Protein AF-A0ABD7N834-F1 (afdb_monomer)

Mean predicted aligned error: 16.99 Å

Secondary structure (DSSP, 8-state):
--SSSS-SHHHHHHHHH-SS--HHHHHHHHTTGGG--S---BTTB---HHHHHHHHHHHHH-SB-HHHHHHHGGGT---SSHHHHHHHHHHHHHHSTTEEEPPPPTT-SS--EEESTTS---HHHHHTTS--S----HHHHHHHHHHHHHHHHHHHHHHHHHHHHHHH-

Organism: NCBI:txid1463165

Structure (mmCIF, N/CA/C/O backbone):
data_AF-A0ABD7N834-F1
#
_entry.id   AF-A0ABD7N834-F1
#
loop_
_atom_site.group_PDB
_atom_site.id
_atom_site.type_symbol
_atom_site.label_atom_id
_atom_site.label_alt_id
_atom_site.label_comp_id
_atom_site.label_asym_id
_atom_site.label_entity_id
_atom_site.label_seq_id
_atom_site.pdbx_PDB_ins_code
_atom_site.Cartn_x
_atom_site.Cartn_y
_atom_site.Cartn_z
_atom_site.occupancy
_atom_site.B_iso_or_equiv
_atom_site.auth_seq_id
_atom_site.auth_comp_id
_atom_site.auth_asym_id
_atom_site.auth_atom_id
_atom_site.pdbx_PDB_model_num
ATOM 1 N N . MET A 1 1 ? 12.011 10.177 23.231 1.00 33.19 1 MET A N 1
ATOM 2 C CA . MET A 1 1 ? 13.126 9.207 23.138 1.00 33.19 1 MET A CA 1
ATOM 3 C C . MET A 1 1 ? 13.055 8.204 24.299 1.00 33.19 1 MET A C 1
ATOM 5 O O . MET A 1 1 ? 13.968 8.147 25.104 1.00 33.19 1 MET A O 1
ATOM 9 N N . VAL A 1 2 ? 11.944 7.459 24.437 1.00 27.41 2 VAL A N 1
ATOM 10 C CA . VAL A 1 2 ? 11.736 6.493 25.552 1.00 27.41 2 VAL A CA 1
ATOM 11 C C . VAL A 1 2 ? 11.130 5.154 25.077 1.00 27.41 2 VAL A C 1
ATOM 13 O O . VAL A 1 2 ? 10.995 4.223 25.854 1.00 27.41 2 VAL A O 1
ATOM 16 N N . PHE A 1 3 ? 10.849 4.976 23.782 1.00 32.78 3 PHE A N 1
ATOM 17 C CA . PHE A 1 3 ? 10.264 3.730 23.256 1.00 32.78 3 PHE A CA 1
ATOM 18 C C . PHE A 1 3 ? 11.286 2.707 22.722 1.00 32.78 3 PHE A C 1
ATOM 20 O O . PHE A 1 3 ? 10.899 1.728 22.097 1.00 32.78 3 PHE A O 1
ATOM 27 N N . LEU A 1 4 ? 12.591 2.907 22.954 1.00 38.22 4 LEU A N 1
ATOM 28 C CA . LEU A 1 4 ? 13.641 2.149 22.256 1.00 38.22 4 LEU A CA 1
ATOM 29 C C . LEU A 1 4 ? 14.216 0.930 23.007 1.00 38.22 4 LEU A C 1
ATOM 31 O O . LEU A 1 4 ? 15.118 0.291 22.481 1.00 38.22 4 LEU A O 1
ATOM 35 N N . LEU A 1 5 ? 13.749 0.596 24.217 1.00 37.12 5 LEU A N 1
ATOM 36 C CA . LEU A 1 5 ? 14.401 -0.439 25.046 1.00 37.12 5 LEU A CA 1
ATOM 37 C C . LEU A 1 5 ? 13.490 -1.562 25.566 1.00 37.12 5 LEU A C 1
ATOM 39 O O . LEU A 1 5 ? 13.972 -2.452 26.259 1.00 37.12 5 LEU A O 1
ATOM 43 N N . MET A 1 6 ? 12.213 -1.613 25.179 1.00 39.06 6 MET A N 1
ATOM 44 C CA . MET A 1 6 ? 11.360 -2.787 25.442 1.00 39.06 6 MET A CA 1
ATOM 45 C C . MET A 1 6 ? 11.440 -3.771 24.267 1.00 39.06 6 MET A C 1
ATOM 47 O O . MET A 1 6 ? 10.477 -4.036 23.548 1.00 39.06 6 MET A O 1
ATOM 51 N N . GLY A 1 7 ? 12.665 -4.251 24.046 1.00 43.78 7 GLY A N 1
ATOM 52 C CA . GLY A 1 7 ? 13.087 -5.046 22.902 1.00 43.78 7 GLY A CA 1
ATOM 53 C C . GLY A 1 7 ? 12.435 -6.425 22.811 1.00 43.78 7 GLY A C 1
ATOM 54 O O . GLY A 1 7 ? 12.346 -7.155 23.793 1.00 43.78 7 GLY A O 1
ATOM 55 N N . GLY A 1 8 ? 12.028 -6.784 21.589 1.00 44.09 8 GLY A N 1
ATOM 56 C CA . GLY A 1 8 ? 11.933 -8.140 21.025 1.00 44.09 8 GLY A CA 1
ATOM 57 C C . GLY A 1 8 ? 10.958 -9.153 21.646 1.00 44.09 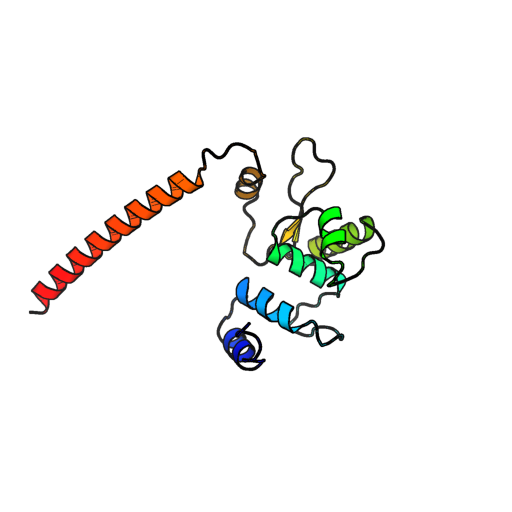8 GLY A C 1
ATOM 58 O O . GLY A 1 8 ? 10.327 -9.911 20.912 1.00 44.09 8 GLY A O 1
ATOM 59 N N . ALA A 1 9 ? 10.837 -9.231 22.968 1.00 44.69 9 ALA A N 1
ATOM 60 C CA . ALA A 1 9 ? 9.982 -10.181 23.679 1.00 44.69 9 ALA A CA 1
ATOM 61 C C . ALA A 1 9 ? 8.524 -9.700 23.750 1.00 44.69 9 ALA A C 1
ATOM 63 O O . ALA A 1 9 ? 7.604 -10.493 23.555 1.00 44.69 9 ALA A O 1
ATOM 64 N N . TYR A 1 10 ? 8.313 -8.393 23.943 1.00 46.03 10 TYR A N 1
ATOM 65 C CA . TYR A 1 10 ? 6.980 -7.784 23.978 1.00 46.03 10 TYR A CA 1
ATOM 66 C C . TYR A 1 10 ? 6.262 -7.907 22.624 1.00 46.03 10 TYR A C 1
ATOM 68 O O . TYR A 1 10 ? 5.108 -8.328 22.556 1.00 46.03 10 TYR A O 1
ATOM 76 N N . LEU A 1 11 ? 6.992 -7.658 21.531 1.00 49.38 11 LEU A N 1
ATOM 77 C CA . LEU A 1 11 ? 6.483 -7.783 20.165 1.00 49.38 11 LEU A CA 1
ATOM 78 C C . LEU A 1 11 ? 6.153 -9.246 19.809 1.00 49.38 11 LEU A C 1
ATOM 80 O O . LEU A 1 11 ? 5.087 -9.529 19.271 1.00 49.38 11 LEU A O 1
ATOM 84 N N . ARG A 1 12 ? 7.011 -10.201 20.208 1.00 45.88 12 ARG A 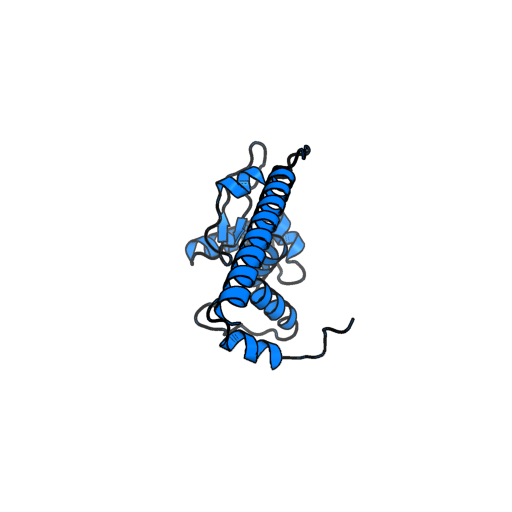N 1
ATOM 85 C CA . ARG A 1 12 ? 6.774 -11.649 20.032 1.00 45.88 12 ARG A CA 1
ATOM 86 C C . ARG A 1 12 ? 5.533 -12.160 20.768 1.00 45.88 12 ARG A C 1
ATOM 88 O O . ARG A 1 12 ? 4.871 -13.067 20.269 1.00 45.88 12 ARG A O 1
ATOM 95 N N . SER A 1 13 ? 5.226 -11.595 21.936 1.00 45.28 13 SER A N 1
ATOM 96 C CA . SER A 1 13 ? 4.037 -11.955 22.717 1.00 45.28 13 SER A CA 1
ATOM 97 C C . SER A 1 13 ? 2.747 -11.453 22.055 1.00 45.28 13 SER A C 1
ATOM 99 O O . SER A 1 13 ? 1.778 -12.204 21.943 1.00 45.28 13 SER A O 1
ATOM 101 N N . ARG A 1 14 ? 2.754 -10.223 21.518 1.00 45.62 14 ARG A N 1
ATOM 102 C CA . ARG A 1 14 ? 1.596 -9.653 20.809 1.00 45.62 14 ARG A CA 1
ATOM 103 C C . ARG A 1 14 ? 1.307 -10.322 19.462 1.00 45.62 14 ARG A C 1
ATOM 105 O O . ARG A 1 14 ? 0.145 -10.586 19.172 1.00 45.62 14 ARG A O 1
ATOM 112 N N . ILE A 1 15 ? 2.341 -10.679 18.694 1.00 48.97 15 ILE A N 1
ATOM 113 C CA . ILE A 1 15 ? 2.198 -11.367 17.394 1.00 48.97 15 ILE A CA 1
ATOM 114 C C . ILE A 1 15 ? 1.503 -12.734 17.538 1.00 48.97 15 ILE A C 1
ATOM 116 O O . ILE A 1 15 ? 0.738 -13.128 16.667 1.00 48.97 15 ILE A O 1
ATOM 120 N N . LYS A 1 16 ? 1.714 -13.460 18.647 1.00 43.91 16 LYS A N 1
ATOM 121 C CA . LYS A 1 16 ? 1.016 -14.736 18.898 1.00 43.91 16 LYS A CA 1
ATOM 122 C C . LYS A 1 16 ? -0.459 -14.572 19.285 1.00 43.91 16 LYS A C 1
ATOM 124 O O . LYS A 1 16 ? -1.213 -15.529 19.148 1.00 43.91 16 LYS A O 1
ATOM 129 N N . GLN A 1 17 ? -0.858 -13.410 19.802 1.00 46.31 17 GLN A N 1
ATOM 130 C CA . GLN A 1 17 ? -2.234 -13.149 20.245 1.00 46.31 17 GLN A CA 1
ATOM 131 C C . GLN A 1 17 ? -3.103 -12.540 19.140 1.00 46.31 17 GLN A C 1
ATOM 133 O O . GLN A 1 17 ? -4.303 -12.804 19.092 1.00 46.31 17 GLN A O 1
ATOM 138 N N . ALA A 1 18 ? -2.512 -11.762 18.235 1.00 41.84 18 ALA A N 1
ATOM 139 C CA . ALA A 1 18 ? -3.214 -11.195 17.096 1.00 41.84 18 ALA A CA 1
ATOM 140 C C . ALA A 1 18 ? -3.183 -12.187 15.924 1.00 41.84 18 ALA A C 1
ATOM 142 O O . ALA A 1 18 ? -2.280 -12.169 15.096 1.00 41.84 18 ALA A O 1
ATOM 143 N N . GLY A 1 19 ? -4.197 -13.048 15.806 1.00 41.19 19 GLY A N 1
ATOM 144 C CA . GLY A 1 19 ? -4.420 -13.896 14.619 1.00 41.19 19 GLY A CA 1
ATOM 145 C C . GLY A 1 19 ? -4.728 -13.117 13.324 1.00 41.19 19 GLY A C 1
ATOM 146 O O . GLY A 1 19 ? -5.307 -13.672 12.394 1.00 41.19 19 GLY A O 1
ATOM 147 N N . LYS A 1 20 ? -4.399 -11.822 13.273 1.00 41.50 20 LYS A N 1
ATOM 148 C CA . LYS A 1 20 ? -4.637 -10.894 12.171 1.00 41.50 20 LYS A CA 1
ATOM 149 C C . LYS A 1 20 ? -3.543 -9.827 12.214 1.00 41.50 20 LYS A C 1
ATOM 151 O O . LYS A 1 20 ? -3.346 -9.197 13.248 1.00 41.50 20 LYS A O 1
ATOM 156 N N . TRP A 1 21 ? -2.824 -9.666 11.109 1.00 48.16 21 TRP A N 1
ATOM 157 C CA . TRP A 1 21 ? -1.742 -8.694 10.985 1.00 48.16 21 TRP A CA 1
ATOM 158 C C . TRP A 1 21 ? -2.348 -7.298 10.834 1.00 48.16 21 TRP A C 1
ATOM 160 O O . TRP A 1 21 ? -2.886 -6.965 9.781 1.00 48.16 21 TRP A O 1
ATOM 170 N N . ASP A 1 22 ? -2.322 -6.505 11.899 1.00 51.38 22 ASP A N 1
ATOM 171 C CA . ASP A 1 22 ? -2.706 -5.098 11.862 1.00 51.38 22 ASP A CA 1
ATOM 172 C C . ASP A 1 22 ? -1.531 -4.222 11.394 1.00 51.38 22 ASP A C 1
ATOM 174 O O . ASP A 1 22 ? -0.353 -4.563 11.530 1.00 51.38 22 ASP A O 1
ATOM 178 N N . GLN A 1 23 ? -1.865 -3.071 10.810 1.00 48.91 23 GLN A N 1
ATOM 179 C CA . GLN A 1 23 ? -0.906 -2.120 10.238 1.00 48.91 23 GLN A CA 1
ATOM 180 C C . GLN A 1 23 ? 0.150 -1.668 11.267 1.00 48.91 23 GLN A C 1
ATOM 182 O O . GLN A 1 23 ? 1.323 -1.507 10.927 1.00 48.91 23 GLN A O 1
ATOM 187 N N . GLU A 1 24 ? -0.238 -1.545 12.541 1.00 47.69 24 GLU A N 1
ATOM 188 C CA . GLU A 1 24 ? 0.658 -1.164 13.637 1.00 47.69 24 GLU A CA 1
ATOM 189 C C . GLU A 1 24 ? 1.712 -2.240 13.949 1.00 47.69 24 GLU A C 1
ATOM 191 O O . GLU A 1 24 ? 2.888 -1.909 14.143 1.00 47.69 24 GLU A O 1
ATOM 196 N N . THR A 1 25 ? 1.344 -3.528 13.938 1.00 53.59 25 THR A N 1
ATOM 197 C CA . THR A 1 25 ? 2.297 -4.626 14.1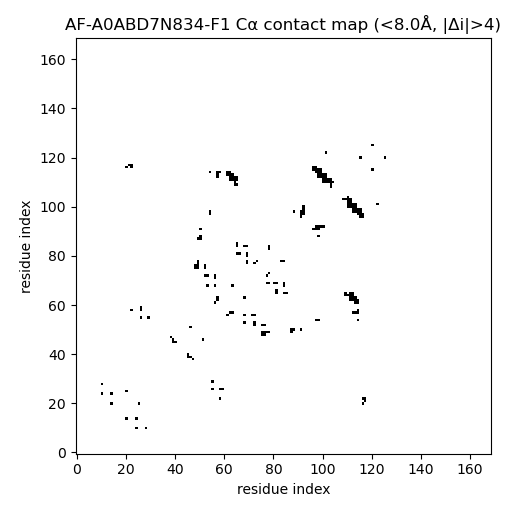81 1.00 53.59 25 THR A CA 1
ATOM 198 C C . THR A 1 25 ? 3.272 -4.787 13.020 1.00 53.59 25 THR A C 1
ATOM 200 O O . THR A 1 25 ? 4.456 -5.038 13.252 1.00 53.59 25 THR A O 1
ATOM 203 N N . ILE A 1 26 ? 2.815 -4.583 11.781 1.00 54.78 26 ILE A N 1
ATOM 204 C CA . ILE A 1 26 ? 3.665 -4.669 10.588 1.00 54.78 26 ILE A CA 1
ATOM 205 C C . ILE A 1 26 ? 4.733 -3.562 10.615 1.00 54.78 26 ILE A C 1
ATOM 207 O O . ILE A 1 26 ? 5.927 -3.842 10.498 1.00 54.78 26 ILE A O 1
ATOM 211 N N . VAL A 1 27 ? 4.336 -2.312 10.865 1.00 54.72 27 VAL A N 1
ATOM 212 C CA . VAL A 1 27 ? 5.259 -1.165 10.905 1.00 54.72 27 VAL A CA 1
ATOM 213 C C . VAL A 1 27 ? 6.236 -1.248 12.086 1.00 54.72 27 VAL A C 1
ATOM 215 O O . VAL A 1 27 ? 7.434 -0.998 11.921 1.00 54.72 27 VAL A O 1
ATOM 218 N N . SER A 1 28 ? 5.758 -1.645 13.271 1.00 50.72 28 SER A N 1
ATOM 219 C CA . SER A 1 28 ? 6.606 -1.768 14.464 1.00 50.72 28 SER A CA 1
ATOM 220 C C . SER A 1 28 ? 7.612 -2.924 14.367 1.00 50.72 28 SER A C 1
ATOM 222 O O . SER A 1 28 ? 8.668 -2.874 15.001 1.00 50.72 28 SER A O 1
ATOM 224 N N . PHE A 1 29 ? 7.308 -3.950 13.572 1.00 51.41 29 PHE A N 1
ATOM 225 C CA . PHE A 1 29 ? 8.215 -5.045 13.247 1.00 51.41 29 PHE A CA 1
ATOM 226 C C . PHE A 1 29 ? 9.271 -4.621 12.213 1.00 51.41 29 PHE A C 1
ATOM 228 O O . PHE A 1 29 ? 10.462 -4.868 12.413 1.00 51.41 29 PHE A O 1
ATOM 235 N N . PHE A 1 30 ? 8.870 -3.880 11.175 1.00 54.78 30 PHE A N 1
ATOM 236 C CA . PHE A 1 30 ? 9.786 -3.392 10.139 1.00 54.78 30 PHE A CA 1
ATOM 237 C C . PHE A 1 30 ? 10.804 -2.363 10.636 1.00 54.78 30 PHE A C 1
ATOM 239 O O . PHE A 1 30 ? 11.960 -2.400 10.211 1.00 54.78 30 PHE A O 1
ATOM 246 N N . LEU A 1 31 ? 10.437 -1.510 11.599 1.00 51.19 31 LEU A N 1
ATOM 247 C CA . LEU A 1 31 ? 11.390 -0.592 12.238 1.00 51.19 31 LEU A CA 1
ATOM 248 C C . LEU A 1 31 ? 12.509 -1.327 13.007 1.00 51.19 31 LEU A C 1
ATOM 250 O O . LEU A 1 31 ? 13.613 -0.801 13.135 1.00 51.19 31 LEU A O 1
ATOM 254 N N . CYS A 1 32 ? 12.244 -2.541 13.506 1.00 45.19 32 CYS A N 1
ATOM 255 C CA . CYS A 1 32 ? 13.213 -3.366 14.238 1.00 45.19 32 CYS A CA 1
ATOM 256 C C . CYS A 1 32 ? 14.168 -4.142 13.304 1.00 45.19 32 CYS A C 1
ATOM 258 O O . CYS A 1 32 ? 15.218 -4.613 13.744 1.00 45.19 32 CYS A O 1
ATOM 260 N N . GLN A 1 33 ? 13.820 -4.273 12.020 1.00 47.84 33 GLN A N 1
ATOM 261 C CA . GLN A 1 33 ? 14.513 -5.111 11.033 1.00 47.84 33 GLN A CA 1
ATOM 262 C C . GLN A 1 33 ? 15.781 -4.460 10.443 1.00 47.84 33 GLN A C 1
ATOM 264 O O . GLN A 1 33 ? 16.594 -5.146 9.827 1.00 47.84 33 GLN A O 1
ATOM 269 N N . TYR A 1 34 ? 16.004 -3.160 10.665 1.00 45.81 34 TYR A N 1
ATOM 270 C CA . TYR A 1 34 ? 17.161 -2.414 10.136 1.00 45.81 34 TYR A CA 1
ATOM 271 C C . TYR A 1 34 ? 18.545 -2.924 10.592 1.00 45.81 34 TYR A C 1
ATOM 273 O O . TYR A 1 34 ? 19.560 -2.423 10.115 1.00 45.81 34 TYR A O 1
ATOM 281 N N . CYS A 1 35 ? 18.610 -3.905 11.500 1.00 40.66 35 CYS A N 1
ATOM 282 C CA . CYS A 1 35 ? 19.858 -4.410 12.081 1.00 40.66 35 CYS A CA 1
ATOM 283 C C . CYS A 1 35 ? 20.236 -5.846 11.680 1.00 40.66 35 CYS A C 1
ATOM 285 O O . CYS A 1 35 ? 21.208 -6.376 12.215 1.00 40.66 35 CYS A O 1
ATOM 287 N N . SER A 1 36 ? 19.515 -6.522 10.784 1.00 41.75 36 SER A N 1
ATOM 288 C CA . SER A 1 36 ? 19.874 -7.902 10.414 1.00 41.75 36 SER A CA 1
ATOM 289 C C . SER A 1 36 ? 19.653 -8.128 8.929 1.00 41.75 36 SER A C 1
ATOM 291 O O . SER A 1 36 ? 18.589 -8.563 8.498 1.00 41.75 36 SER A O 1
ATOM 293 N N . GLY A 1 37 ? 20.674 -7.780 8.146 1.00 46.94 37 GLY A N 1
ATOM 294 C CA . GLY A 1 37 ? 20.773 -8.174 6.752 1.00 46.94 37 GLY A CA 1
ATOM 295 C C . GLY A 1 37 ? 20.946 -9.680 6.669 1.00 46.94 37 GLY A C 1
ATOM 296 O O . GLY A 1 37 ? 22.060 -10.159 6.777 1.00 46.94 37 GLY A O 1
ATOM 297 N N . GLU A 1 38 ? 19.838 -10.398 6.544 1.00 48.19 38 GLU A N 1
ATOM 298 C CA . GLU A 1 38 ? 19.721 -11.715 5.922 1.00 48.19 38 GLU A CA 1
ATOM 299 C C . GLU A 1 38 ? 18.227 -12.076 5.886 1.00 48.19 38 GLU A C 1
ATOM 301 O O . GLU A 1 38 ? 17.485 -11.827 6.834 1.00 48.19 38 GLU A O 1
ATOM 306 N N . TYR A 1 39 ? 17.788 -12.561 4.723 1.00 45.59 39 TYR A N 1
ATOM 307 C CA . TYR A 1 39 ? 16.430 -12.951 4.331 1.00 45.59 39 TYR A CA 1
ATOM 308 C C . TYR A 1 39 ? 15.427 -13.210 5.479 1.00 45.59 39 TYR A C 1
ATOM 310 O O . TYR A 1 39 ? 15.599 -14.129 6.278 1.00 45.59 39 TYR A O 1
ATOM 318 N N . LEU A 1 40 ? 14.311 -12.462 5.506 1.00 46.75 40 LEU A N 1
ATOM 319 C CA . LEU A 1 40 ? 13.188 -12.747 6.410 1.00 46.75 40 LEU A CA 1
ATOM 320 C C . LEU A 1 40 ? 12.561 -14.109 6.086 1.00 46.75 40 LEU A C 1
ATOM 322 O O . LEU A 1 40 ? 11.926 -14.286 5.046 1.00 46.75 40 LEU A O 1
ATOM 326 N N . GLN A 1 41 ? 12.633 -15.027 7.043 1.00 42.16 41 GLN A N 1
ATOM 327 C CA . GLN A 1 41 ? 11.682 -16.123 7.192 1.00 42.16 41 GLN A CA 1
ATOM 328 C C . GLN A 1 41 ? 10.676 -15.741 8.280 1.00 42.16 41 GLN A C 1
ATOM 330 O O . GLN A 1 41 ? 10.928 -15.941 9.466 1.00 42.16 41 GLN A O 1
ATOM 335 N N . PHE A 1 42 ? 9.525 -15.198 7.885 1.00 39.69 42 PHE A N 1
ATOM 336 C CA . PHE A 1 42 ? 8.376 -15.049 8.779 1.00 39.69 42 PHE A CA 1
ATOM 337 C C . PHE A 1 42 ? 7.129 -15.576 8.061 1.00 39.69 42 PHE A C 1
ATOM 339 O O . PHE A 1 42 ? 6.544 -14.900 7.223 1.00 39.69 42 PHE A O 1
ATOM 346 N N . GLY A 1 43 ? 6.741 -16.817 8.371 1.00 55.62 43 GLY A N 1
ATOM 347 C CA . GLY A 1 43 ? 5.623 -17.505 7.709 1.00 55.62 43 GLY A CA 1
ATOM 348 C C . GLY A 1 43 ? 5.916 -17.935 6.260 1.00 55.62 43 GLY A C 1
ATOM 349 O O . GLY A 1 43 ? 7.072 -18.010 5.848 1.00 55.62 43 GLY A O 1
ATOM 350 N N . GLU A 1 44 ? 4.867 -18.247 5.487 1.00 55.59 44 GLU A N 1
ATOM 351 C CA . GLU A 1 44 ? 4.967 -18.631 4.060 1.00 55.59 44 GLU A CA 1
ATOM 352 C C . GLU A 1 44 ? 5.294 -17.454 3.118 1.00 55.59 44 GLU A C 1
ATOM 354 O O . GLU A 1 44 ? 5.670 -17.669 1.966 1.00 55.59 44 GLU A O 1
ATOM 359 N N . LEU A 1 45 ? 5.186 -16.208 3.590 1.00 64.62 45 LEU A N 1
ATOM 360 C CA . LEU A 1 45 ? 5.382 -15.011 2.773 1.00 64.62 45 LEU A CA 1
ATOM 361 C C . LEU A 1 45 ? 6.862 -14.625 2.710 1.00 64.62 45 LEU A C 1
ATOM 363 O O . LEU A 1 45 ? 7.464 -14.221 3.703 1.00 64.62 45 LEU A O 1
ATOM 367 N N . LYS A 1 46 ? 7.448 -14.736 1.515 1.00 75.88 46 LYS A N 1
ATOM 368 C CA . LYS A 1 46 ? 8.845 -14.377 1.238 1.00 75.88 46 LYS A CA 1
ATOM 369 C C . LYS A 1 46 ? 8.899 -13.142 0.348 1.00 75.88 46 LYS A C 1
ATOM 371 O O . LYS A 1 46 ? 8.381 -13.187 -0.765 1.00 75.88 46 LYS A O 1
ATOM 376 N N . PHE A 1 47 ? 9.556 -12.082 0.808 1.00 81.44 47 PHE A N 1
ATOM 377 C CA . PHE A 1 47 ? 9.783 -10.864 0.028 1.00 81.44 47 PHE A CA 1
ATOM 378 C C . PHE A 1 47 ? 11.275 -10.625 -0.189 1.00 81.44 47 PHE A C 1
ATOM 380 O O . PHE A 1 47 ? 12.091 -10.902 0.696 1.00 81.44 47 PHE A O 1
ATOM 387 N N . THR A 1 48 ? 11.635 -10.096 -1.355 1.00 86.75 48 THR A N 1
ATOM 388 C CA . THR A 1 48 ? 12.981 -9.554 -1.592 1.00 86.75 48 THR A CA 1
ATOM 389 C C . THR A 1 48 ? 13.157 -8.228 -0.847 1.00 86.75 48 THR A C 1
ATOM 391 O O . THR A 1 48 ? 12.180 -7.603 -0.439 1.00 86.75 48 THR A O 1
ATOM 394 N N . ALA A 1 49 ? 14.396 -7.753 -0.682 1.00 84.38 49 ALA A N 1
ATOM 395 C CA . ALA A 1 49 ? 14.651 -6.459 -0.038 1.00 84.38 49 ALA A CA 1
ATOM 396 C C . ALA A 1 49 ? 13.933 -5.290 -0.747 1.00 84.38 49 ALA A C 1
ATOM 398 O O . ALA A 1 49 ? 13.441 -4.376 -0.090 1.00 84.38 49 ALA A O 1
ATOM 399 N N . GLN A 1 50 ? 13.834 -5.349 -2.078 1.00 89.81 50 GLN A N 1
ATOM 400 C CA . GLN A 1 50 ? 13.145 -4.351 -2.898 1.00 89.81 50 GLN A CA 1
ATOM 401 C C . GLN A 1 50 ? 11.625 -4.400 -2.721 1.00 89.81 50 GLN A C 1
ATOM 403 O O . GLN A 1 50 ? 10.992 -3.370 -2.492 1.00 89.81 50 GLN A O 1
ATOM 408 N N . GLU A 1 51 ? 11.042 -5.600 -2.768 1.00 89.50 51 GLU A N 1
ATOM 409 C CA . GLU A 1 51 ? 9.612 -5.806 -2.515 1.00 89.50 51 GLU A CA 1
ATOM 410 C C . GLU A 1 51 ? 9.227 -5.323 -1.117 1.00 89.50 51 GLU A C 1
ATOM 412 O O . GLU A 1 51 ? 8.234 -4.619 -0.937 1.00 89.50 51 GLU A O 1
ATOM 417 N N . LEU A 1 52 ? 10.064 -5.653 -0.133 1.00 86.06 52 LEU A N 1
ATOM 418 C CA . LEU A 1 52 ? 9.895 -5.242 1.249 1.00 86.06 52 LEU A CA 1
ATOM 419 C C . LEU A 1 52 ? 9.945 -3.722 1.398 1.00 86.06 52 LEU A C 1
ATOM 421 O O . LEU A 1 52 ? 9.091 -3.145 2.064 1.00 86.06 52 LEU A O 1
ATOM 425 N N . GLY A 1 53 ? 10.920 -3.070 0.758 1.00 88.31 53 GLY A N 1
ATOM 426 C CA . GLY A 1 53 ? 11.060 -1.617 0.783 1.00 88.31 53 GLY A CA 1
ATOM 427 C C . GLY A 1 53 ? 9.824 -0.907 0.234 1.00 88.31 53 GLY A C 1
ATOM 428 O O . GLY A 1 53 ? 9.320 0.025 0.864 1.00 88.31 53 GLY A O 1
ATOM 429 N N . ILE A 1 54 ? 9.291 -1.392 -0.890 1.00 90.88 54 ILE A N 1
ATOM 430 C CA . ILE A 1 54 ? 8.061 -0.865 -1.496 1.00 90.88 54 ILE A CA 1
ATOM 431 C C . ILE A 1 54 ? 6.867 -1.053 -0.560 1.00 90.88 54 ILE A C 1
ATOM 433 O O . ILE A 1 54 ? 6.143 -0.093 -0.293 1.00 90.88 54 ILE A O 1
ATOM 437 N N . VAL A 1 55 ? 6.662 -2.267 -0.043 1.00 88.44 55 VAL A N 1
ATOM 438 C CA . VAL A 1 55 ? 5.538 -2.564 0.857 1.00 88.44 55 VAL A CA 1
ATOM 439 C C . VAL A 1 55 ? 5.605 -1.689 2.109 1.00 88.44 55 VAL A C 1
ATOM 441 O O . VAL A 1 55 ? 4.599 -1.088 2.479 1.00 88.44 55 VAL A O 1
ATOM 444 N N . CYS A 1 56 ? 6.784 -1.536 2.713 1.00 84.69 56 CYS A N 1
ATOM 445 C CA . CYS A 1 56 ? 6.995 -0.657 3.863 1.00 84.69 56 CYS A CA 1
ATOM 446 C C . CYS A 1 56 ? 6.586 0.791 3.576 1.00 84.69 56 CYS A C 1
ATOM 448 O O . CYS A 1 56 ? 5.844 1.383 4.359 1.00 84.69 56 CYS A O 1
ATOM 450 N N . GLU A 1 57 ? 7.039 1.369 2.461 1.00 88.94 57 GLU A N 1
ATOM 451 C CA . GLU A 1 57 ? 6.683 2.751 2.127 1.00 88.94 57 GLU A CA 1
ATOM 452 C C . GLU A 1 57 ? 5.189 2.915 1.832 1.00 88.94 57 GLU A C 1
ATOM 454 O O . GLU A 1 57 ? 4.593 3.914 2.243 1.00 88.94 57 GLU A O 1
ATOM 459 N N . LEU A 1 58 ? 4.557 1.938 1.175 1.00 88.50 58 LEU A N 1
ATOM 460 C CA . LEU A 1 58 ? 3.114 1.967 0.931 1.00 88.50 58 LEU A CA 1
ATOM 461 C C . LEU A 1 58 ? 2.304 1.884 2.231 1.00 88.50 58 LEU A C 1
ATOM 463 O O . LEU A 1 58 ? 1.318 2.600 2.360 1.00 88.50 58 LEU A O 1
ATOM 467 N N . LEU A 1 59 ? 2.721 1.070 3.203 1.00 83.56 59 LEU A N 1
ATOM 468 C CA . LEU A 1 59 ? 2.059 0.980 4.513 1.00 83.56 59 LEU A CA 1
ATOM 469 C C . L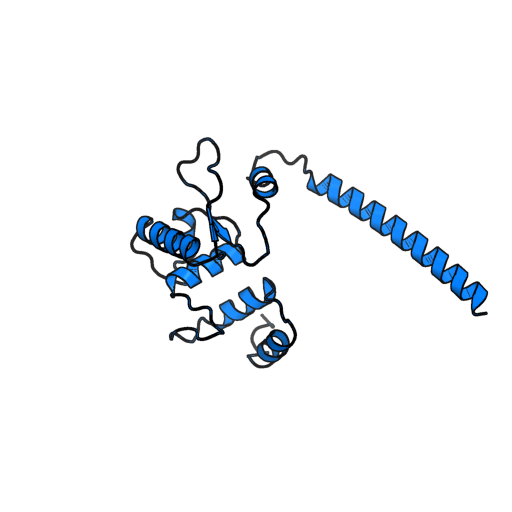EU A 1 59 ? 2.201 2.281 5.319 1.00 83.56 59 LEU A C 1
ATOM 471 O O . LEU A 1 59 ? 1.266 2.715 5.985 1.00 83.56 59 LEU A O 1
ATOM 475 N N . LEU A 1 60 ? 3.372 2.921 5.256 1.00 84.00 60 LEU A N 1
ATOM 476 C CA . LEU A 1 60 ? 3.672 4.125 6.037 1.00 84.00 60 LEU A CA 1
ATOM 477 C C . LEU A 1 60 ? 3.034 5.397 5.475 1.00 84.00 60 LEU A C 1
ATOM 479 O O . LEU A 1 60 ? 2.735 6.322 6.232 1.00 84.00 60 LEU A O 1
ATOM 483 N N . ARG A 1 61 ? 2.905 5.491 4.149 1.00 86.31 61 ARG A N 1
ATOM 484 C CA . ARG A 1 61 ? 2.525 6.739 3.464 1.00 86.31 61 ARG A CA 1
ATOM 485 C C . ARG A 1 61 ? 1.323 6.596 2.543 1.00 86.31 61 ARG A C 1
ATOM 487 O O . ARG A 1 61 ? 0.897 7.591 1.959 1.00 86.31 61 ARG A O 1
ATOM 494 N N . GLY A 1 62 ? 0.788 5.390 2.399 1.00 87.88 62 GLY A N 1
ATOM 495 C CA . GLY A 1 62 ? -0.320 5.115 1.501 1.00 87.88 62 GLY A CA 1
ATOM 496 C C . GLY A 1 62 ? 0.087 5.125 0.018 1.00 87.88 62 GLY A C 1
ATOM 497 O O . GLY A 1 62 ? 1.237 4.817 -0.319 1.00 87.88 62 GLY A O 1
ATOM 498 N N . PRO A 1 63 ? -0.859 5.452 -0.886 1.00 90.94 63 PRO A N 1
ATOM 499 C CA . PRO A 1 63 ? -0.680 5.283 -2.323 1.00 90.94 63 PRO A CA 1
ATOM 500 C C . PRO A 1 63 ? 0.350 6.221 -2.961 1.00 90.94 63 PRO A C 1
ATOM 502 O O . PRO A 1 63 ? 0.213 7.448 -2.911 1.00 90.94 63 PRO A O 1
ATOM 505 N N . GLN A 1 64 ? 1.339 5.648 -3.645 1.00 91.44 64 GLN A N 1
ATOM 506 C CA . GLN A 1 64 ? 2.491 6.377 -4.198 1.00 91.44 64 GLN A CA 1
ATOM 507 C C . GLN A 1 64 ? 2.761 6.005 -5.658 1.00 91.44 64 GLN A C 1
ATOM 509 O O . GLN A 1 64 ? 2.364 4.929 -6.113 1.00 91.44 64 GLN A O 1
ATOM 514 N N . THR A 1 65 ? 3.422 6.891 -6.409 1.00 93.50 65 THR A N 1
ATOM 515 C CA . THR A 1 65 ? 3.883 6.567 -7.775 1.00 93.50 65 THR A CA 1
ATOM 516 C C . THR A 1 65 ? 5.230 5.826 -7.755 1.00 93.50 65 THR A C 1
ATOM 518 O O . THR A 1 65 ? 5.976 5.941 -6.779 1.00 93.50 65 THR A O 1
ATOM 521 N N . PRO A 1 66 ? 5.598 5.097 -8.827 1.00 93.31 66 PRO A N 1
ATOM 522 C CA . PRO A 1 66 ? 6.911 4.450 -8.936 1.00 93.31 66 PRO A CA 1
ATOM 523 C C . PRO A 1 66 ? 8.090 5.415 -8.739 1.00 93.31 66 PRO A C 1
ATOM 525 O O . PRO A 1 66 ? 9.065 5.082 -8.063 1.00 93.31 66 PRO A O 1
ATOM 528 N N . GLY A 1 67 ? 7.986 6.645 -9.260 1.00 91.81 67 GLY A N 1
ATOM 529 C CA . GLY A 1 67 ? 9.008 7.676 -9.068 1.00 91.81 67 GLY A CA 1
ATOM 530 C C . GLY A 1 67 ? 9.156 8.113 -7.606 1.00 91.81 67 GLY A C 1
ATOM 531 O O . GLY A 1 67 ? 10.277 8.280 -7.116 1.00 91.81 67 GLY A O 1
ATOM 532 N N . GLU A 1 68 ? 8.040 8.247 -6.882 1.00 91.19 68 GLU A N 1
ATOM 533 C CA . GLU A 1 68 ? 8.061 8.543 -5.446 1.00 91.19 68 GLU A CA 1
ATOM 534 C C . GLU A 1 68 ? 8.680 7.395 -4.651 1.00 91.19 68 GLU A C 1
ATOM 536 O O . GLU A 1 68 ? 9.568 7.645 -3.831 1.00 91.19 68 GLU A O 1
ATOM 541 N N . LEU A 1 69 ? 8.260 6.156 -4.932 1.00 93.00 69 LEU A N 1
ATOM 542 C CA . LEU A 1 69 ? 8.769 4.954 -4.274 1.00 93.00 69 LEU A CA 1
ATOM 543 C C . LEU A 1 69 ? 10.287 4.866 -4.417 1.00 93.00 69 LEU A C 1
ATOM 545 O O . LEU A 1 69 ? 10.966 4.825 -3.396 1.00 93.00 69 LEU A O 1
ATOM 549 N N . ARG A 1 70 ? 10.830 5.004 -5.636 1.00 93.00 70 ARG A N 1
ATOM 550 C CA . ARG A 1 70 ? 12.286 5.017 -5.872 1.00 93.00 70 ARG A CA 1
ATOM 551 C C . ARG A 1 70 ? 13.021 6.010 -4.970 1.00 93.00 70 ARG A C 1
ATOM 553 O O . ARG A 1 70 ? 14.063 5.697 -4.405 1.00 93.00 70 ARG A O 1
ATOM 560 N N . SER A 1 71 ? 12.495 7.228 -4.841 1.00 90.94 71 SER A N 1
ATOM 561 C CA . SER A 1 71 ? 13.148 8.276 -4.047 1.00 90.94 71 SER A CA 1
ATOM 562 C C . SER A 1 71 ? 13.064 8.040 -2.533 1.00 90.94 71 SER A C 1
ATOM 564 O O . SER A 1 71 ? 13.978 8.427 -1.798 1.00 90.94 71 SER A O 1
ATOM 566 N N . ARG A 1 72 ? 11.982 7.411 -2.059 1.00 88.06 72 ARG A N 1
ATOM 567 C CA . ARG A 1 72 ? 11.663 7.269 -0.630 1.00 88.06 72 ARG A CA 1
ATOM 568 C C . ARG A 1 72 ? 12.193 5.968 -0.038 1.00 88.06 72 ARG A C 1
ATOM 570 O O . ARG A 1 72 ? 12.652 5.972 1.100 1.00 88.06 72 ARG A O 1
ATOM 577 N N . THR A 1 73 ? 12.279 4.907 -0.835 1.00 88.19 73 THR A N 1
ATOM 578 C CA . THR A 1 73 ? 12.856 3.630 -0.407 1.00 88.19 73 THR A CA 1
ATOM 579 C C . THR A 1 73 ? 14.382 3.642 -0.335 1.00 88.19 73 THR A C 1
ATOM 581 O O . THR A 1 73 ? 14.942 2.663 0.132 1.00 88.19 73 THR A O 1
ATOM 584 N N . ASN A 1 74 ? 15.071 4.727 -0.718 1.00 85.44 74 ASN A N 1
ATOM 585 C CA . ASN A 1 74 ? 16.543 4.815 -0.775 1.00 85.44 74 ASN A CA 1
ATOM 586 C C . ASN A 1 74 ? 17.277 4.359 0.495 1.00 85.44 74 ASN A C 1
ATOM 588 O O . ASN A 1 74 ? 18.418 3.911 0.425 1.00 85.44 74 ASN A O 1
ATOM 592 N N . ARG A 1 75 ? 16.661 4.513 1.673 1.00 81.00 75 ARG A N 1
ATOM 593 C CA . ARG A 1 75 ? 17.268 4.045 2.925 1.00 81.00 75 ARG A CA 1
ATOM 594 C C . ARG A 1 75 ? 17.064 2.539 3.142 1.00 81.00 75 ARG A C 1
ATOM 596 O O . ARG A 1 75 ? 17.856 1.946 3.869 1.00 81.00 75 ARG A O 1
ATOM 603 N N . LEU A 1 76 ? 16.005 1.958 2.576 1.00 79.06 76 LEU A N 1
ATOM 604 C CA . LEU A 1 76 ? 15.566 0.566 2.739 1.00 79.06 76 LEU A CA 1
ATOM 605 C C . LEU A 1 76 ? 16.166 -0.355 1.667 1.00 79.06 76 LEU A C 1
ATOM 607 O O . LEU A 1 76 ? 16.631 -1.446 1.983 1.00 79.06 76 LEU A O 1
ATOM 611 N N . CYS A 1 77 ? 16.145 0.079 0.407 1.00 84.81 77 CYS A N 1
ATOM 612 C CA . CYS A 1 77 ? 16.636 -0.665 -0.747 1.00 84.81 77 CYS A CA 1
ATOM 613 C C . CYS A 1 77 ? 17.041 0.284 -1.885 1.00 84.81 77 CYS A C 1
ATOM 615 O O . CYS A 1 77 ? 16.536 1.403 -1.999 1.00 84.81 77 CYS A O 1
ATOM 617 N N . SER A 1 78 ? 17.943 -0.180 -2.747 1.00 87.19 78 SER A N 1
ATOM 618 C CA . SER A 1 78 ? 18.361 0.531 -3.955 1.00 87.19 78 SER A CA 1
ATOM 619 C C . SER A 1 78 ? 17.592 0.040 -5.181 1.00 87.19 78 SER A C 1
ATOM 621 O O . SER A 1 78 ? 17.349 -1.161 -5.322 1.00 87.19 78 SER A O 1
ATOM 623 N N . PHE A 1 79 ? 17.258 0.983 -6.061 1.00 91.50 79 PHE A N 1
ATOM 624 C CA . PHE A 1 79 ? 16.731 0.731 -7.398 1.00 91.50 79 PHE A CA 1
ATOM 625 C C . PHE A 1 79 ? 17.565 1.500 -8.420 1.00 91.50 79 PHE A C 1
ATOM 627 O O . PHE A 1 79 ? 17.822 2.699 -8.232 1.00 91.50 79 PHE A O 1
ATOM 634 N N . ASP A 1 80 ? 17.941 0.840 -9.504 1.00 91.00 80 ASP A N 1
ATOM 635 C CA . ASP A 1 80 ? 18.730 1.415 -10.588 1.00 91.00 80 ASP A CA 1
ATOM 636 C C . ASP A 1 80 ? 17.923 2.512 -11.292 1.00 91.00 80 ASP A C 1
ATOM 638 O O . ASP A 1 80 ? 18.344 3.674 -11.373 1.00 91.00 80 ASP A O 1
ATOM 642 N N . ASP A 1 81 ? 16.690 2.196 -11.686 1.00 92.50 81 ASP A N 1
ATOM 643 C CA . ASP A 1 81 ? 15.780 3.124 -12.349 1.00 92.50 81 ASP A CA 1
ATOM 644 C C . ASP A 1 81 ? 14.309 2.916 -11.946 1.00 92.50 81 ASP A C 1
ATOM 646 O O . ASP A 1 81 ? 13.966 2.109 -11.084 1.00 92.50 81 ASP A O 1
ATOM 650 N N . VAL A 1 82 ? 13.420 3.731 -12.519 1.00 92.06 82 VAL A N 1
ATOM 651 C CA . VAL A 1 82 ? 11.976 3.650 -12.246 1.00 92.06 82 VAL A CA 1
ATOM 652 C C . VAL A 1 82 ? 11.349 2.410 -12.898 1.00 92.06 82 VAL A C 1
ATOM 654 O O . VAL A 1 82 ? 10.346 1.907 -12.400 1.00 92.06 82 VAL A O 1
ATOM 657 N N . THR A 1 83 ? 11.943 1.888 -13.974 1.00 93.00 83 THR A N 1
ATOM 658 C CA . THR A 1 83 ? 11.441 0.692 -14.663 1.00 93.00 83 THR A CA 1
ATOM 659 C C . THR A 1 83 ? 11.643 -0.565 -13.825 1.00 93.00 83 THR A C 1
ATOM 661 O O . THR A 1 83 ? 10.766 -1.425 -13.808 1.00 93.00 83 THR A O 1
ATOM 664 N N . GLU A 1 84 ? 12.727 -0.630 -13.051 1.00 94.50 84 GLU A N 1
ATOM 665 C CA . GLU A 1 84 ? 12.946 -1.686 -12.064 1.00 94.50 8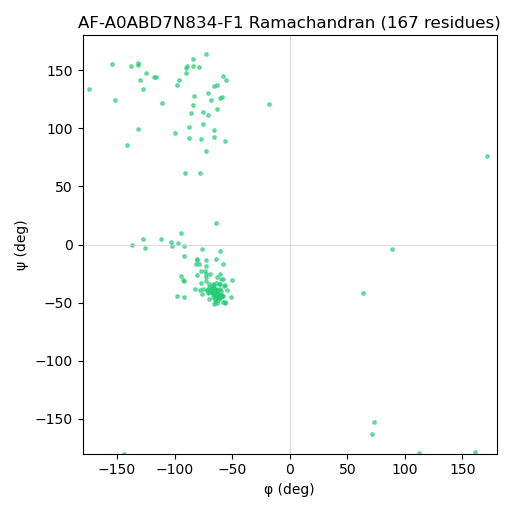4 GLU A CA 1
ATOM 666 C C . GLU A 1 84 ? 11.864 -1.654 -10.975 1.00 94.50 84 GLU A C 1
ATOM 668 O O . GLU A 1 84 ? 11.297 -2.690 -10.631 1.00 94.50 84 GLU A O 1
ATOM 673 N N . VAL A 1 85 ? 11.497 -0.463 -10.488 1.00 94.00 85 VAL A N 1
ATOM 674 C CA . VAL A 1 85 ? 10.399 -0.311 -9.518 1.00 94.00 85 VAL A CA 1
ATOM 675 C C . VAL A 1 85 ? 9.073 -0.791 -10.106 1.00 94.00 85 VAL A C 1
ATOM 677 O O . VAL A 1 85 ? 8.341 -1.525 -9.441 1.00 94.00 85 VAL A O 1
ATOM 680 N N . ASP A 1 86 ? 8.765 -0.420 -11.352 1.00 93.31 86 ASP A N 1
ATOM 681 C CA . ASP A 1 86 ? 7.567 -0.901 -12.048 1.00 93.31 86 ASP A CA 1
ATOM 682 C C . ASP A 1 86 ? 7.579 -2.427 -12.237 1.00 93.31 86 ASP A C 1
ATOM 684 O O . ASP A 1 86 ? 6.541 -3.066 -12.062 1.00 93.31 86 ASP A O 1
ATOM 688 N N . ALA A 1 87 ? 8.734 -3.028 -12.538 1.00 93.81 87 ALA A N 1
ATOM 689 C CA . ALA A 1 87 ? 8.872 -4.478 -12.674 1.00 93.81 87 ALA A CA 1
ATOM 690 C C . ALA A 1 87 ? 8.625 -5.205 -11.342 1.00 93.81 87 ALA A C 1
ATOM 692 O O . ALA A 1 87 ? 7.890 -6.194 -11.304 1.00 93.81 87 ALA A O 1
ATOM 693 N N . VAL A 1 88 ? 9.173 -4.691 -10.237 1.00 93.69 88 VAL A N 1
ATOM 694 C CA . VAL A 1 88 ? 8.939 -5.255 -8.898 1.00 93.69 88 VAL A CA 1
ATOM 695 C C . VAL A 1 88 ? 7.476 -5.088 -8.478 1.00 93.69 88 VAL A C 1
ATOM 697 O O . VAL A 1 88 ? 6.878 -6.021 -7.941 1.00 93.69 88 VAL A O 1
ATOM 700 N N . LEU A 1 89 ? 6.862 -3.936 -8.763 1.00 93.25 89 LEU A N 1
ATOM 701 C CA . LEU A 1 89 ? 5.436 -3.711 -8.514 1.00 93.25 89 LEU A CA 1
ATOM 702 C C . LEU A 1 89 ? 4.557 -4.664 -9.328 1.00 93.25 89 LEU A C 1
ATOM 704 O O . LEU A 1 89 ? 3.619 -5.229 -8.772 1.00 93.25 89 LEU A O 1
ATOM 708 N N . ALA A 1 90 ? 4.863 -4.878 -10.609 1.00 91.62 90 ALA A N 1
ATOM 709 C CA . ALA A 1 90 ? 4.146 -5.835 -11.448 1.00 91.62 90 ALA A CA 1
ATOM 710 C C . ALA A 1 90 ? 4.257 -7.262 -10.890 1.00 91.62 90 ALA A C 1
ATOM 712 O O . ALA A 1 90 ? 3.240 -7.935 -10.730 1.00 91.62 90 ALA A O 1
ATOM 713 N N . GLY A 1 91 ? 5.461 -7.680 -10.486 1.00 91.88 91 GLY A N 1
ATOM 714 C CA . GLY A 1 91 ? 5.671 -8.971 -9.829 1.00 91.88 91 GLY A CA 1
ATOM 715 C C . GLY A 1 91 ? 4.886 -9.109 -8.520 1.00 91.88 91 GLY A C 1
ATOM 716 O O . GLY A 1 91 ? 4.319 -10.166 -8.250 1.00 91.88 91 GLY A O 1
ATOM 717 N N . LEU A 1 92 ? 4.784 -8.040 -7.723 1.00 89.19 92 LEU A N 1
ATOM 718 C CA . LEU A 1 92 ? 3.969 -8.032 -6.505 1.00 89.19 92 LEU A CA 1
ATOM 719 C C . LEU A 1 92 ? 2.466 -8.135 -6.790 1.00 89.19 92 LEU A C 1
ATOM 721 O O . LEU A 1 92 ? 1.778 -8.804 -6.023 1.00 89.19 92 LEU A O 1
ATOM 725 N N . VAL A 1 93 ? 1.965 -7.515 -7.865 1.00 88.88 93 VAL A N 1
ATOM 726 C CA . VAL A 1 93 ? 0.562 -7.656 -8.301 1.00 88.88 93 VAL A CA 1
ATOM 727 C C . VAL A 1 93 ? 0.275 -9.093 -8.748 1.00 88.88 93 VAL A C 1
ATOM 729 O O . VAL A 1 93 ? -0.764 -9.650 -8.401 1.00 88.88 93 VAL A O 1
ATOM 732 N N . GLU A 1 94 ? 1.186 -9.707 -9.505 1.00 87.81 94 GLU A N 1
ATOM 733 C CA . GLU A 1 94 ? 1.006 -11.067 -10.030 1.00 87.81 94 GLU A CA 1
ATOM 734 C C . GLU A 1 94 ? 1.111 -12.143 -8.945 1.00 87.81 94 GLU A C 1
ATOM 736 O O . GLU A 1 94 ? 0.363 -13.122 -8.953 1.00 87.81 94 GLU A O 1
ATOM 741 N N . ARG A 1 95 ? 2.035 -11.975 -7.993 1.00 84.06 95 ARG A N 1
ATOM 742 C CA . ARG A 1 95 ? 2.303 -12.974 -6.948 1.00 84.06 95 ARG A CA 1
ATOM 743 C C . ARG A 1 95 ? 1.215 -13.069 -5.885 1.00 84.06 95 ARG A C 1
ATOM 745 O O . ARG A 1 95 ? 1.196 -14.054 -5.145 1.00 84.06 95 ARG A O 1
ATOM 752 N N . GLY A 1 96 ? 0.360 -12.062 -5.743 1.00 77.19 96 GLY A N 1
ATOM 753 C CA . GLY A 1 96 ? -0.716 -12.105 -4.763 1.00 77.19 96 GLY A CA 1
ATOM 754 C C . GLY A 1 96 ? -1.300 -10.739 -4.419 1.00 77.19 96 GLY A C 1
ATOM 755 O O . GLY A 1 96 ? -0.874 -9.715 -4.949 1.00 77.19 96 GLY A O 1
ATOM 756 N N . PRO A 1 97 ? -2.276 -10.702 -3.498 1.00 80.50 97 PRO A N 1
ATOM 757 C CA . PRO A 1 97 ? -2.970 -9.481 -3.108 1.00 80.50 97 PRO A CA 1
ATOM 758 C C . PRO A 1 97 ? -2.111 -8.647 -2.143 1.00 80.50 97 PRO A C 1
ATOM 760 O O . PRO A 1 97 ? -2.480 -8.431 -0.991 1.00 80.50 97 PRO A O 1
ATOM 763 N N . TYR A 1 98 ? -0.934 -8.204 -2.589 1.00 84.94 98 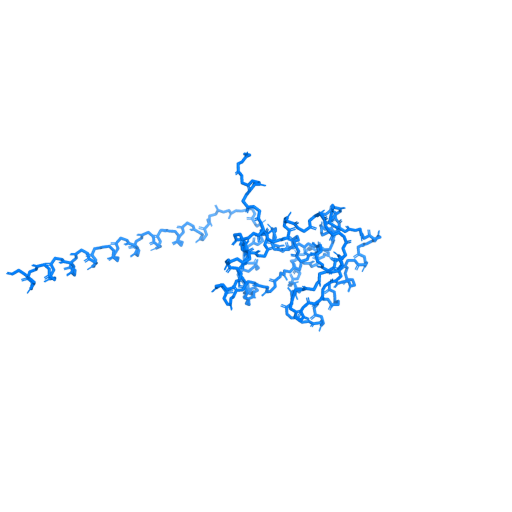TYR A N 1
ATOM 764 C CA . TYR A 1 98 ? -0.038 -7.352 -1.800 1.00 84.94 98 TYR A CA 1
ATOM 765 C C . TYR A 1 98 ? -0.198 -5.885 -2.176 1.00 84.94 98 TYR A C 1
ATOM 767 O O . TYR A 1 98 ? -0.277 -5.025 -1.297 1.00 84.94 98 TYR A O 1
ATOM 775 N N . VAL A 1 99 ? -0.269 -5.607 -3.478 1.00 89.38 99 VAL A N 1
ATOM 776 C CA . VAL A 1 99 ? -0.398 -4.259 -4.032 1.00 89.38 99 VAL A CA 1
ATOM 777 C C . VAL A 1 99 ? -1.395 -4.242 -5.186 1.00 89.38 99 VAL A C 1
ATOM 779 O O . VAL A 1 99 ? -1.588 -5.243 -5.871 1.00 89.38 99 VAL A O 1
ATOM 782 N N . VAL A 1 100 ? -2.014 -3.090 -5.418 1.00 88.25 100 VAL A N 1
ATOM 783 C CA . VAL A 1 100 ? -2.919 -2.844 -6.542 1.00 88.25 100 VAL A CA 1
ATOM 784 C C . VAL A 1 100 ? -2.524 -1.560 -7.255 1.00 88.25 100 VAL A C 1
ATOM 786 O O . VAL A 1 100 ? -2.138 -0.571 -6.626 1.00 88.25 100 VAL A O 1
ATOM 789 N N . LYS A 1 101 ? -2.631 -1.573 -8.583 1.00 90.94 101 LYS A N 1
ATOM 790 C CA . LYS A 1 101 ? -2.469 -0.384 -9.416 1.00 90.94 101 LYS A CA 1
ATOM 791 C C . LYS A 1 101 ? -3.788 0.379 -9.467 1.00 90.94 101 LYS A C 1
ATOM 793 O O . LYS A 1 101 ? -4.797 -0.152 -9.922 1.00 90.94 101 LYS A O 1
ATOM 798 N N . LEU A 1 102 ? -3.769 1.624 -9.016 1.00 87.25 102 LEU A N 1
ATOM 799 C CA . LEU A 1 102 ? -4.941 2.491 -9.013 1.00 87.25 102 LEU A CA 1
ATOM 800 C C . LEU A 1 102 ? -5.202 3.077 -10.408 1.00 87.25 102 LEU A C 1
ATOM 802 O O . LEU A 1 102 ? -4.256 3.252 -11.191 1.00 87.25 102 LEU A O 1
ATOM 806 N N . PRO A 1 103 ? -6.465 3.418 -10.728 1.00 83.31 103 PRO A N 1
ATOM 807 C CA . PRO A 1 103 ? -6.784 4.126 -11.958 1.00 83.31 103 PRO A CA 1
ATOM 808 C C . PRO A 1 103 ? -6.022 5.451 -12.026 1.00 83.31 103 PRO A C 1
ATOM 810 O O . PRO A 1 103 ? -5.768 6.120 -11.023 1.00 83.31 103 PRO A O 1
ATOM 813 N N . ARG A 1 104 ? -5.625 5.825 -13.240 1.00 84.94 104 ARG A N 1
ATOM 814 C CA . ARG A 1 104 ? -4.861 7.051 -13.471 1.00 84.94 104 ARG A CA 1
ATOM 815 C C . ARG A 1 104 ? -5.747 8.267 -13.258 1.00 84.94 104 ARG A C 1
ATOM 817 O O . ARG A 1 104 ? -6.810 8.368 -13.861 1.00 84.94 104 ARG A O 1
ATOM 824 N N . GLU A 1 105 ? -5.253 9.218 -12.474 1.00 74.94 105 GLU A N 1
ATOM 825 C CA . GLU A 1 105 ? -5.862 10.541 -12.381 1.00 74.94 105 GLU A CA 1
ATOM 826 C C . GLU A 1 105 ? -5.794 11.241 -13.756 1.00 74.94 105 GLU A C 1
ATOM 828 O O . GLU A 1 105 ? -4.754 11.183 -14.434 1.00 74.94 105 GLU A O 1
ATOM 833 N N . PRO A 1 106 ? -6.872 11.918 -14.192 1.00 70.25 106 PRO A N 1
ATOM 834 C CA . PRO A 1 106 ? -6.876 12.646 -15.455 1.00 70.25 106 PRO A CA 1
ATOM 835 C C . PRO A 1 106 ? -5.766 13.710 -15.461 1.00 70.25 106 PRO A C 1
ATOM 837 O O . PRO A 1 106 ? -5.651 14.526 -14.552 1.00 70.25 106 PRO A O 1
ATOM 840 N N . GLY A 1 107 ? -4.915 13.685 -16.491 1.00 73.19 107 GLY A N 1
ATOM 841 C CA . GLY A 1 107 ? -3.784 14.612 -16.639 1.00 73.19 107 GLY A CA 1
ATOM 842 C C . GLY A 1 107 ? -2.465 14.160 -15.996 1.00 73.19 107 GLY A C 1
ATOM 843 O O . GLY A 1 107 ? -1.448 14.830 -16.185 1.00 73.19 107 GLY A O 1
ATOM 844 N N . LYS A 1 108 ? -2.423 13.018 -15.292 1.00 75.19 108 LYS A N 1
ATOM 845 C CA . LYS A 1 108 ? -1.174 12.464 -14.736 1.00 75.19 108 LYS A CA 1
ATOM 846 C C . LYS A 1 108 ? -0.568 11.370 -15.620 1.00 75.19 108 LYS A C 1
ATOM 848 O O . LYS A 1 108 ? -1.234 10.474 -16.150 1.00 75.19 108 LYS A O 1
ATOM 853 N N . ARG A 1 109 ? 0.759 11.436 -15.780 1.00 75.06 109 ARG A N 1
ATOM 854 C CA . ARG A 1 109 ? 1.524 10.509 -16.629 1.00 75.06 109 ARG A CA 1
ATOM 855 C C . ARG A 1 109 ? 1.786 9.145 -15.973 1.00 75.06 109 ARG A C 1
ATOM 857 O O . ARG A 1 109 ? 2.049 8.189 -16.693 1.00 75.06 109 ARG A O 1
ATOM 864 N N . GLU A 1 110 ? 1.624 9.043 -14.658 1.00 78.62 110 GLU A N 1
ATOM 865 C CA . GLU A 1 110 ? 1.923 7.851 -13.857 1.00 78.62 110 GLU A CA 1
ATOM 866 C C . GLU A 1 110 ? 0.699 7.418 -13.042 1.00 78.62 110 GLU A C 1
ATOM 868 O O . GLU A 1 110 ? -0.119 8.249 -12.649 1.00 78.62 110 GLU A O 1
ATOM 873 N N . SER A 1 111 ? 0.558 6.109 -12.818 1.00 87.44 111 SER A N 1
ATOM 874 C CA . SER A 1 111 ? -0.459 5.551 -11.910 1.00 87.44 111 SER A CA 1
ATOM 875 C C . SER A 1 111 ? 0.122 5.436 -10.504 1.00 87.44 111 SER A C 1
ATOM 877 O O . SER A 1 111 ? 1.329 5.240 -10.355 1.00 87.44 111 SER A O 1
ATOM 879 N N . ARG A 1 112 ? -0.729 5.518 -9.483 1.00 92.00 112 ARG A N 1
ATOM 880 C CA . ARG A 1 112 ? -0.337 5.221 -8.101 1.00 92.00 112 ARG A CA 1
ATOM 881 C C . ARG A 1 112 ? -0.551 3.739 -7.801 1.00 92.00 112 ARG A C 1
ATOM 883 O O . ARG A 1 112 ? -1.422 3.107 -8.396 1.00 92.00 112 ARG A O 1
ATOM 890 N N . TYR A 1 113 ? 0.212 3.215 -6.856 1.00 92.06 113 TYR A N 1
ATOM 891 C CA . TYR A 1 113 ? 0.047 1.870 -6.316 1.00 92.06 113 TYR A CA 1
ATOM 892 C C . TYR A 1 113 ? -0.315 1.960 -4.841 1.00 92.06 113 TYR A C 1
ATOM 894 O O . TYR A 1 113 ? 0.168 2.856 -4.152 1.00 92.06 113 TYR A O 1
ATOM 902 N N . ALA A 1 114 ? -1.159 1.052 -4.365 1.00 89.06 114 ALA A N 1
ATOM 903 C CA . ALA A 1 114 ? -1.605 0.985 -2.976 1.00 89.06 114 ALA A CA 1
ATOM 904 C C . ALA A 1 114 ? -1.488 -0.447 -2.441 1.00 89.06 114 ALA A C 1
ATOM 906 O O . ALA A 1 114 ? -1.516 -1.394 -3.222 1.00 89.06 114 ALA A O 1
ATOM 907 N N . HIS A 1 115 ? -1.336 -0.611 -1.125 1.00 88.38 115 HIS A N 1
ATOM 908 C CA . HIS A 1 115 ? -1.181 -1.926 -0.499 1.00 88.38 115 HIS A CA 1
ATOM 909 C C . HIS A 1 115 ? -2.532 -2.542 -0.102 1.00 88.38 115 HIS A C 1
ATOM 911 O O . HIS A 1 115 ? -3.434 -1.836 0.332 1.00 88.38 115 HIS A O 1
ATOM 917 N N . LEU A 1 116 ? -2.651 -3.869 -0.148 1.00 84.12 116 LEU A N 1
ATOM 918 C CA . LEU A 1 116 ? -3.893 -4.596 0.175 1.00 84.12 116 LEU A CA 1
ATOM 919 C C . LEU A 1 116 ? -3.879 -5.268 1.565 1.00 84.12 116 LEU A C 1
ATOM 921 O O . LEU A 1 116 ? -4.852 -5.889 1.980 1.00 84.12 116 LEU A O 1
ATOM 925 N N . PHE A 1 117 ? -2.805 -5.095 2.346 1.00 78.12 117 PHE A N 1
ATOM 926 C CA . PHE A 1 117 ? -2.698 -5.646 3.711 1.00 78.12 117 PHE A CA 1
ATOM 927 C C . PHE A 1 117 ? -3.713 -5.073 4.721 1.00 78.12 117 PHE A C 1
ATOM 929 O O . PHE A 1 117 ? -3.832 -5.594 5.825 1.00 78.12 117 PHE A O 1
ATOM 936 N N . GLY A 1 118 ? -4.414 -3.985 4.383 1.00 66.69 118 GLY A N 1
ATOM 937 C CA . GLY A 1 118 ? -5.443 -3.365 5.228 1.00 66.69 118 GLY A CA 1
ATOM 938 C C . GLY A 1 118 ? -6.869 -3.867 4.965 1.00 66.69 118 GLY A C 1
ATOM 939 O O . GLY A 1 118 ? -7.787 -3.417 5.645 1.00 66.69 118 GLY A O 1
ATOM 940 N N . GLY A 1 119 ? -7.061 -4.777 4.004 1.00 66.25 119 GLY A N 1
ATOM 941 C CA . GLY A 1 119 ? -8.372 -5.147 3.457 1.00 66.25 119 GLY A CA 1
ATOM 942 C C . GLY A 1 119 ? -8.528 -4.704 1.999 1.00 66.25 119 GLY A C 1
ATOM 943 O O . GLY A 1 119 ? -7.597 -4.147 1.414 1.00 66.25 119 GLY A O 1
ATOM 944 N N . GLU A 1 120 ? -9.694 -4.970 1.401 1.00 56.16 120 GLU A N 1
ATOM 945 C CA . GLU A 1 120 ? -10.000 -4.491 0.049 1.00 56.16 120 GLU A CA 1
ATOM 946 C C . GLU A 1 120 ? -9.969 -2.963 0.015 1.00 56.16 120 GLU A C 1
ATOM 948 O O . GLU A 1 120 ? -10.619 -2.284 0.812 1.00 56.16 120 GLU A O 1
ATOM 953 N N . ILE A 1 121 ? -9.177 -2.425 -0.909 1.00 57.44 121 ILE A N 1
ATOM 954 C CA . ILE A 1 121 ? -9.148 -0.994 -1.158 1.00 57.44 121 ILE A CA 1
ATOM 955 C C . ILE A 1 121 ? -10.408 -0.644 -1.940 1.00 57.44 121 ILE A C 1
ATOM 957 O O . ILE A 1 121 ? -10.546 -1.030 -3.101 1.00 57.44 121 ILE A O 1
ATOM 961 N N . ASP A 1 122 ? -11.294 0.126 -1.314 1.00 55.41 122 ASP A N 1
ATOM 962 C CA . ASP A 1 122 ? -12.383 0.795 -2.011 1.00 55.41 122 ASP A CA 1
ATOM 963 C C . ASP A 1 122 ? -11.788 1.851 -2.961 1.00 55.41 122 ASP A C 1
ATOM 965 O O . ASP A 1 122 ? -11.375 2.950 -2.568 1.00 55.41 122 ASP A O 1
ATOM 969 N N . LEU A 1 123 ? -11.680 1.469 -4.235 1.00 54.88 123 LEU A N 1
ATOM 970 C CA . LEU A 1 123 ? -11.134 2.298 -5.306 1.00 54.88 123 LEU A CA 1
ATOM 971 C C . LEU A 1 123 ? -11.943 3.594 -5.492 1.00 54.88 123 LEU A C 1
ATOM 973 O O . LEU A 1 123 ? -11.381 4.598 -5.941 1.00 54.88 123 LEU A O 1
ATOM 977 N N . GLU A 1 124 ? -13.224 3.599 -5.114 1.00 49.38 124 GLU A N 1
ATOM 978 C CA . GLU A 1 124 ? -14.113 4.760 -5.218 1.00 49.38 124 GLU A CA 1
ATOM 979 C C . GLU A 1 124 ? -13.837 5.762 -4.090 1.00 49.38 124 GLU A C 1
ATOM 981 O O . GLU A 1 124 ? -13.750 6.967 -4.346 1.00 49.38 124 GLU A O 1
ATOM 986 N N . ALA A 1 125 ? -13.567 5.283 -2.872 1.00 51.12 125 ALA A N 1
ATOM 987 C CA . ALA A 1 125 ? -13.123 6.125 -1.760 1.00 51.12 125 ALA A CA 1
ATOM 988 C C . ALA A 1 125 ? -11.732 6.750 -2.002 1.00 51.12 125 ALA A C 1
ATOM 990 O O . ALA A 1 125 ? -11.501 7.907 -1.636 1.00 51.12 125 ALA A O 1
ATOM 991 N N . LEU A 1 126 ? -10.808 6.040 -2.667 1.00 52.50 126 LEU A N 1
ATOM 992 C CA . LEU A 1 126 ? -9.486 6.597 -2.994 1.00 52.50 126 LEU A CA 1
ATOM 993 C C . LEU A 1 126 ? -9.528 7.663 -4.086 1.00 52.50 126 LEU A C 1
ATOM 995 O O . LEU A 1 126 ? -8.822 8.668 -3.964 1.00 52.50 126 LEU A O 1
ATOM 999 N N . ALA A 1 127 ? -10.356 7.478 -5.118 1.00 52.88 127 ALA A N 1
ATOM 1000 C CA . ALA A 1 127 ? -10.547 8.479 -6.168 1.00 52.88 127 ALA A CA 1
ATOM 1001 C C . ALA A 1 127 ? -11.073 9.811 -5.596 1.00 52.88 127 ALA A C 1
ATOM 1003 O O . ALA A 1 127 ? -10.738 10.878 -6.109 1.00 52.88 127 ALA A O 1
ATOM 1004 N N . GLN A 1 128 ? -11.828 9.756 -4.493 1.00 44.84 128 GLN A N 1
ATOM 1005 C CA . GLN A 1 128 ? -12.334 10.925 -3.765 1.00 44.84 128 GLN A CA 1
ATOM 1006 C C . GLN A 1 128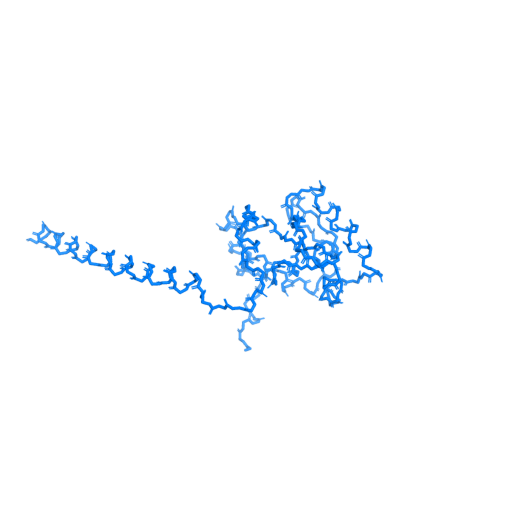 ? -11.302 11.570 -2.816 1.00 44.84 128 GLN A C 1
ATOM 1008 O O . GLN A 1 128 ? -11.519 12.687 -2.354 1.00 44.84 128 GLN A O 1
ATOM 1013 N N . SER A 1 129 ? -10.181 10.896 -2.528 1.00 43.31 129 SER A N 1
ATOM 1014 C CA . SER A 1 129 ? -9.154 11.334 -1.561 1.00 43.31 129 SER A CA 1
ATOM 1015 C C . SER A 1 129 ? -7.893 11.948 -2.189 1.00 43.31 129 SER A C 1
ATOM 1017 O O . SER A 1 129 ? -6.992 12.384 -1.468 1.00 43.31 129 SER A O 1
ATOM 1019 N N . ALA A 1 130 ? -7.810 12.008 -3.524 1.00 41.62 130 ALA A N 1
ATOM 1020 C CA . ALA A 1 130 ? -6.782 12.791 -4.206 1.00 41.62 130 ALA A CA 1
ATOM 1021 C C . ALA A 1 130 ? -6.854 14.254 -3.720 1.00 41.62 130 ALA A C 1
ATOM 1023 O O . ALA A 1 130 ? -7.961 14.756 -3.516 1.00 41.62 130 ALA A O 1
ATOM 1024 N N . PRO A 1 131 ? -5.724 14.962 -3.519 1.00 37.50 131 PRO A N 1
ATOM 1025 C CA . PRO A 1 131 ? -5.735 16.304 -2.953 1.00 37.50 131 PRO A CA 1
ATOM 1026 C C . PRO A 1 131 ? -6.279 17.298 -3.985 1.00 37.50 131 PRO A C 1
ATOM 1028 O O . PRO A 1 131 ? -5.534 18.006 -4.663 1.00 37.50 131 PRO A O 1
ATOM 1031 N N . ALA A 1 132 ? -7.600 17.356 -4.108 1.00 37.47 132 ALA A N 1
ATOM 1032 C CA . ALA A 1 132 ? -8.293 18.514 -4.616 1.00 37.47 132 ALA A CA 1
ATOM 1033 C C . ALA A 1 132 ? -8.181 19.594 -3.535 1.00 37.47 132 ALA A C 1
ATOM 1035 O O . ALA A 1 132 ? -8.725 19.485 -2.438 1.00 37.47 132 ALA A O 1
ATOM 1036 N N . VAL A 1 133 ? -7.427 20.643 -3.844 1.00 44.28 133 VAL A N 1
ATOM 1037 C CA . VAL A 1 133 ? -7.489 21.930 -3.152 1.00 44.28 133 VAL A CA 1
ATOM 1038 C C . VAL A 1 133 ? -8.928 22.454 -3.211 1.00 44.28 133 VAL A C 1
ATOM 1040 O O . VAL A 1 133 ? -9.317 23.106 -4.174 1.00 44.28 133 VAL A O 1
ATOM 1043 N N . SER A 1 134 ? -9.743 22.080 -2.222 1.00 38.66 134 SER A N 1
ATOM 1044 C CA . SER A 1 134 ? -10.985 22.731 -1.762 1.00 38.66 134 SER A CA 1
ATOM 1045 C C . SER A 1 134 ? -11.692 21.828 -0.740 1.00 38.66 134 SER A C 1
ATOM 1047 O O . SER A 1 134 ? -12.693 21.181 -1.025 1.00 38.66 134 SER A O 1
ATOM 1049 N N . HIS A 1 135 ? -11.182 21.783 0.495 1.00 38.53 135 HIS A N 1
ATOM 1050 C CA . HIS A 1 135 ? -11.931 21.194 1.606 1.00 38.53 135 HIS A CA 1
ATOM 1051 C C . HIS A 1 135 ? -13.011 22.171 2.092 1.00 38.53 135 HIS A C 1
ATOM 1053 O O . HIS A 1 135 ? -12.787 22.954 3.010 1.00 38.53 135 HIS A O 1
ATOM 1059 N N . ALA A 1 136 ? -14.210 22.066 1.526 1.00 49.19 136 ALA A N 1
ATOM 1060 C CA . ALA A 1 136 ? -15.373 21.874 2.385 1.00 49.19 136 ALA A CA 1
ATOM 1061 C C . ALA A 1 136 ? -15.468 20.351 2.573 1.00 49.19 136 ALA A C 1
ATOM 1063 O O . ALA A 1 136 ? -15.758 19.624 1.628 1.00 49.19 136 ALA A O 1
ATOM 1064 N N . SER A 1 137 ? -15.003 19.849 3.719 1.00 50.97 137 SER A N 1
ATOM 1065 C CA . SER A 1 137 ? -14.654 18.434 3.880 1.00 50.97 137 SER A CA 1
ATOM 1066 C C . SER A 1 137 ? -15.874 17.555 4.201 1.00 50.97 137 SER A C 1
ATOM 1068 O O . SER A 1 137 ? -16.501 17.798 5.231 1.00 50.97 137 SER A O 1
ATOM 1070 N N . PRO A 1 138 ? -16.115 16.451 3.461 1.00 58.94 138 PRO A N 1
ATOM 1071 C CA . PRO A 1 138 ? -17.038 15.378 3.864 1.00 58.94 138 PRO A CA 1
ATOM 1072 C C . PRO A 1 138 ? -16.670 14.737 5.214 1.00 58.94 138 PRO A C 1
ATOM 1074 O O . PRO A 1 138 ? -17.475 14.036 5.823 1.00 58.94 138 PRO A O 1
ATOM 1077 N N . ALA A 1 139 ? -15.436 14.947 5.692 1.00 58.94 139 ALA A N 1
ATOM 1078 C CA . ALA A 1 139 ? -14.995 14.479 7.000 1.00 58.94 139 ALA A CA 1
ATOM 1079 C C . ALA A 1 139 ? -15.610 15.285 8.154 1.00 58.94 139 ALA A C 1
ATOM 1081 O O . ALA A 1 139 ? -15.787 14.724 9.229 1.00 58.94 139 ALA A O 1
ATOM 1082 N N . ALA A 1 140 ? -15.957 16.561 7.942 1.00 69.75 140 ALA A N 1
ATOM 1083 C CA . ALA A 1 140 ? -16.634 17.367 8.958 1.00 69.75 140 ALA A CA 1
ATOM 1084 C C . ALA A 1 140 ? -18.080 16.888 9.163 1.00 69.75 140 ALA A C 1
ATOM 1086 O O . ALA A 1 140 ? -18.509 16.740 10.302 1.00 69.75 140 ALA A O 1
ATOM 1087 N N . ASP A 1 141 ? -18.775 16.546 8.072 1.00 72.31 141 ASP A N 1
ATOM 1088 C CA . ASP A 1 141 ? -20.137 15.995 8.117 1.00 72.31 141 ASP A CA 1
ATOM 1089 C C . ASP A 1 141 ? -20.178 14.589 8.726 1.00 72.31 141 ASP A C 1
ATOM 1091 O O . ASP A 1 141 ? -21.103 14.238 9.452 1.00 72.31 141 ASP A O 1
ATOM 1095 N N . ARG A 1 142 ? -19.157 13.762 8.467 1.00 81.69 142 ARG A N 1
ATOM 1096 C CA . ARG A 1 142 ? -19.028 12.464 9.145 1.00 81.69 142 ARG A CA 1
ATOM 1097 C C . ARG A 1 142 ? -18.734 12.643 10.630 1.00 81.69 142 ARG A C 1
ATOM 1099 O O . ARG A 1 142 ? -19.299 11.921 11.440 1.00 81.69 142 ARG A O 1
ATOM 1106 N N . LEU A 1 143 ? -17.869 13.588 10.997 1.00 87.75 143 LEU A N 1
ATOM 1107 C CA . LEU A 1 143 ? -17.528 13.828 12.396 1.00 87.75 143 LEU A CA 1
ATOM 1108 C C . LEU A 1 143 ? -18.748 14.302 13.195 1.00 87.75 143 LEU A C 1
ATOM 1110 O O . LEU A 1 143 ? -19.002 13.750 14.260 1.00 87.75 143 LEU A O 1
ATOM 1114 N N . SER A 1 144 ? -19.542 15.231 12.654 1.00 85.12 144 SER A N 1
ATOM 1115 C CA . SER A 1 144 ? -20.773 15.696 13.306 1.00 85.12 144 SER A CA 1
ATOM 1116 C C . SER A 1 144 ? -21.816 14.584 13.445 1.00 85.12 144 SER A C 1
ATOM 1118 O O . SER A 1 144 ? -22.396 14.423 14.516 1.00 85.12 144 SER A O 1
ATOM 1120 N N . GLN A 1 145 ? -21.997 13.750 12.414 1.00 87.44 145 GLN A N 1
ATOM 1121 C CA . GLN A 1 145 ? -22.872 12.574 12.498 1.00 87.44 145 GLN A CA 1
ATOM 1122 C C . GLN A 1 145 ? -22.405 11.599 13.584 1.00 87.44 145 GLN A C 1
ATOM 1124 O O . GLN A 1 145 ? -23.212 11.151 14.395 1.00 87.44 145 GLN A O 1
ATOM 1129 N N . LEU A 1 146 ? -21.104 11.296 13.644 1.00 91.25 146 LEU A N 1
ATOM 1130 C CA . LEU A 1 146 ? -20.557 10.415 14.678 1.00 91.25 146 LEU A CA 1
ATOM 1131 C C . LEU A 1 146 ? -20.711 11.016 16.086 1.00 91.25 146 LEU A C 1
ATOM 1133 O O . LEU A 1 146 ? -21.012 10.279 17.024 1.00 91.25 146 LEU A O 1
ATOM 1137 N N . GLU A 1 147 ? -20.531 12.327 16.250 1.00 93.12 147 GLU A N 1
ATOM 1138 C CA . GLU A 1 147 ? -20.727 13.018 17.532 1.00 93.12 147 GLU A CA 1
ATOM 1139 C C . GLU A 1 147 ? -22.187 12.935 18.008 1.00 93.12 147 GLU A C 1
ATOM 1141 O O . GLU A 1 147 ? -22.435 12.608 19.173 1.00 93.12 147 GLU A O 1
ATOM 1146 N N . GLU A 1 148 ? -23.156 13.131 17.108 1.00 93.44 148 GLU A N 1
ATOM 1147 C CA . GLU A 1 148 ? -24.584 12.963 17.409 1.00 93.44 148 GLU A CA 1
ATOM 1148 C C . GLU A 1 148 ? -24.934 11.515 17.781 1.00 93.44 148 GLU A C 1
ATOM 1150 O O . GLU A 1 148 ? -25.680 11.268 18.737 1.00 93.44 148 GLU A O 1
ATOM 1155 N N . GLU A 1 149 ? -24.382 10.533 17.063 1.00 92.62 149 GLU A N 1
ATOM 1156 C CA . GLU A 1 149 ? -24.618 9.121 17.365 1.00 92.62 149 GLU A CA 1
ATOM 1157 C C . GLU A 1 149 ? -24.040 8.708 18.718 1.00 92.62 149 GLU A C 1
ATOM 1159 O O . GLU A 1 149 ? -24.695 7.970 19.463 1.00 92.62 149 GLU A O 1
ATOM 1164 N N . VAL A 1 150 ? -22.851 9.203 19.065 1.00 96.25 150 VAL A N 1
ATOM 1165 C CA . VAL A 1 150 ? -22.229 8.953 20.371 1.00 96.25 150 VAL A CA 1
ATOM 1166 C C . VAL A 1 150 ? -23.088 9.523 21.493 1.00 96.25 150 VAL A C 1
ATOM 1168 O O . VAL A 1 150 ? -23.304 8.840 22.499 1.00 96.25 150 VAL A O 1
ATOM 1171 N N . GLU A 1 151 ? -23.615 10.735 21.332 1.00 96.00 151 GLU A N 1
ATOM 1172 C CA . GLU A 1 151 ? -24.455 11.352 22.359 1.00 96.00 151 GLU A CA 1
ATOM 1173 C C . GLU A 1 151 ? -25.789 10.609 22.521 1.00 96.00 151 GLU A C 1
ATOM 1175 O O . GLU A 1 151 ? -26.219 10.306 23.642 1.00 96.00 151 GLU A O 1
ATOM 1180 N N . ARG A 1 152 ? -26.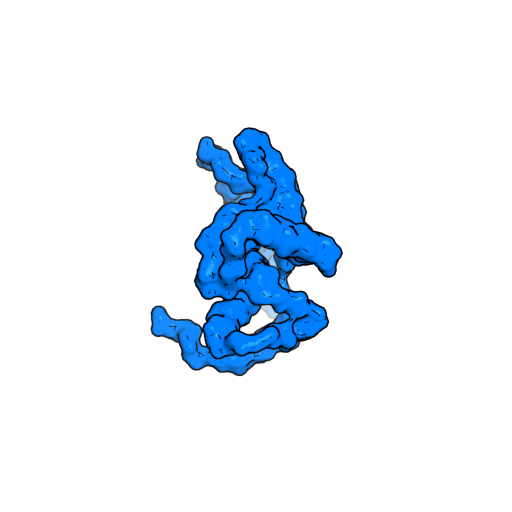394 10.180 21.406 1.00 95.88 152 ARG A N 1
ATOM 1181 C CA . ARG A 1 152 ? -27.582 9.315 21.417 1.00 95.88 152 ARG A CA 1
ATOM 1182 C C . ARG A 1 152 ? -27.313 8.012 22.171 1.00 95.88 152 ARG A C 1
ATOM 1184 O O . ARG A 1 152 ? -28.097 7.651 23.051 1.00 95.88 152 ARG A O 1
ATOM 1191 N N . LEU A 1 153 ? -26.213 7.322 21.872 1.00 94.69 153 LEU A N 1
ATOM 1192 C CA . LEU A 1 153 ? -25.864 6.053 22.519 1.00 94.69 153 LEU A CA 1
ATOM 1193 C C . LEU A 1 153 ? -25.596 6.221 24.021 1.00 94.69 153 LEU A C 1
ATOM 1195 O O . LEU A 1 153 ? -26.079 5.413 24.816 1.00 94.69 153 LEU A O 1
ATOM 1199 N N . LYS A 1 154 ? -24.903 7.289 24.434 1.00 95.62 154 LYS A N 1
ATOM 1200 C CA . LYS A 1 154 ? -24.685 7.596 25.860 1.00 95.62 154 LYS A CA 1
ATOM 1201 C C . LYS A 1 154 ? -25.999 7.799 26.612 1.00 95.62 154 LYS A C 1
ATOM 1203 O O . LYS A 1 154 ? -26.161 7.253 27.702 1.00 95.62 154 LYS A O 1
ATOM 1208 N N . SER A 1 155 ? -26.950 8.525 26.021 1.00 95.62 155 SER A N 1
ATOM 1209 C CA . SER A 1 155 ? -28.265 8.740 26.641 1.00 95.62 155 SER A CA 1
ATOM 1210 C C . SER A 1 155 ? -29.052 7.431 26.808 1.00 95.62 155 SER A C 1
ATOM 1212 O O . SER A 1 155 ? -29.675 7.199 27.845 1.00 95.62 155 SER A O 1
ATOM 1214 N N . GLN A 1 156 ? -28.971 6.531 25.820 1.00 94.69 156 GLN A N 1
ATOM 1215 C CA . GLN A 1 156 ? -29.608 5.215 25.879 1.00 94.69 156 GLN A CA 1
ATOM 1216 C C . GLN A 1 156 ? -28.977 4.325 26.953 1.00 94.69 156 GLN A C 1
ATOM 1218 O O . GLN A 1 156 ? -29.705 3.644 27.677 1.00 94.69 156 GLN A O 1
ATOM 1223 N N . LEU A 1 157 ? -27.648 4.361 27.090 1.00 95.88 157 LEU A N 1
ATOM 1224 C CA . LEU A 1 157 ? -26.940 3.639 28.146 1.00 95.88 157 LEU A CA 1
ATOM 1225 C C . LEU A 1 157 ? -27.344 4.140 29.533 1.00 95.88 157 LEU A C 1
ATOM 1227 O O . LEU A 1 157 ? -27.746 3.327 30.357 1.00 95.88 157 LEU A O 1
ATOM 1231 N N . GLN A 1 158 ? -27.364 5.455 29.763 1.00 96.12 158 GLN A N 1
ATOM 1232 C CA . GLN A 1 158 ? -27.819 6.015 31.043 1.00 96.12 158 GLN A CA 1
ATOM 1233 C C . GLN A 1 158 ? -29.271 5.634 31.366 1.00 96.12 158 GLN A C 1
ATOM 1235 O O . GLN A 1 158 ? -29.599 5.303 32.508 1.00 96.12 158 GLN A O 1
ATOM 1240 N N . ALA A 1 159 ? -30.156 5.640 30.366 1.00 94.12 159 ALA A N 1
ATOM 1241 C CA . ALA A 1 159 ? -31.538 5.211 30.548 1.00 94.12 159 ALA A CA 1
ATOM 1242 C C . ALA A 1 159 ? -31.630 3.724 30.937 1.00 94.12 159 ALA A C 1
ATOM 1244 O O . ALA A 1 159 ? -32.381 3.376 31.852 1.00 94.12 159 ALA A O 1
ATOM 1245 N N . LEU A 1 160 ? -30.851 2.852 30.289 1.00 93.75 160 LEU A N 1
ATOM 1246 C CA . LEU A 1 160 ? -30.797 1.425 30.614 1.00 93.75 160 LEU A CA 1
ATOM 1247 C C . LEU A 1 160 ? -30.194 1.170 31.997 1.00 93.75 160 LEU A C 1
ATOM 1249 O O . LEU A 1 160 ? -30.791 0.426 32.773 1.00 93.75 160 LEU A O 1
ATOM 1253 N N . GLU A 1 161 ? -29.087 1.826 32.337 1.00 94.19 161 GLU A N 1
ATOM 1254 C CA . GLU A 1 161 ? -28.458 1.752 33.661 1.00 94.19 161 GLU A CA 1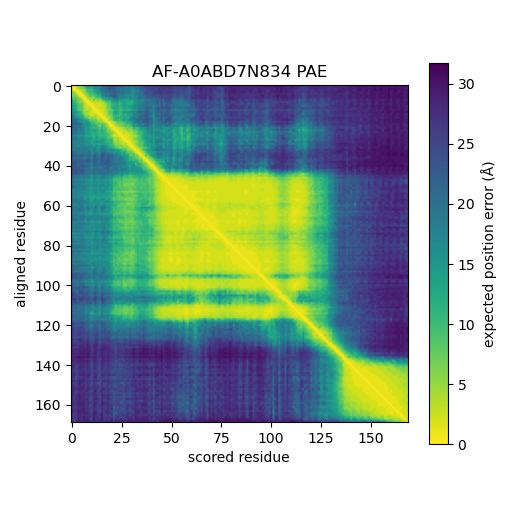
ATOM 1255 C C . GLU A 1 161 ? -29.433 2.189 34.758 1.00 94.19 161 GLU A C 1
ATOM 1257 O O . GLU A 1 161 ? -29.601 1.489 35.754 1.00 94.19 161 GLU A O 1
ATOM 1262 N N . SER A 1 162 ? -30.169 3.287 34.547 1.00 92.25 162 SER A N 1
ATOM 1263 C CA . SER A 1 162 ? -31.181 3.747 35.507 1.00 92.25 162 SER A CA 1
ATOM 1264 C C . SER A 1 162 ? -32.332 2.751 35.683 1.00 92.25 162 SER A C 1
ATOM 1266 O O . SER A 1 162 ? -32.891 2.620 36.772 1.00 92.25 162 SER A O 1
ATOM 1268 N N . ARG A 1 163 ? -32.697 2.030 34.615 1.00 92.19 163 ARG A N 1
ATOM 1269 C CA . ARG A 1 163 ? -33.752 1.015 34.644 1.00 92.19 163 ARG A CA 1
ATOM 1270 C C . ARG A 1 163 ? -33.278 -0.259 35.336 1.00 92.19 163 ARG A C 1
ATOM 1272 O O . ARG A 1 163 ? -34.063 -0.839 36.077 1.00 92.19 163 ARG A O 1
ATOM 1279 N N . LEU A 1 164 ? -32.027 -0.664 35.126 1.00 92.25 164 LEU A N 1
ATOM 1280 C CA . LEU A 1 164 ? -31.411 -1.782 35.841 1.00 92.25 164 LEU A CA 1
ATOM 1281 C C . LEU A 1 164 ? -31.282 -1.470 37.332 1.00 92.25 164 LEU A C 1
ATOM 1283 O O . LEU A 1 164 ? -31.766 -2.247 38.143 1.00 92.25 164 LEU A O 1
ATOM 1287 N N . ALA A 1 165 ? -30.795 -0.280 37.692 1.00 91.25 165 ALA A N 1
ATOM 1288 C CA . ALA A 1 165 ? -30.701 0.151 39.088 1.00 91.25 165 ALA A CA 1
ATOM 1289 C C . ALA A 1 165 ? -32.059 0.158 39.820 1.00 91.25 165 ALA A C 1
ATOM 1291 O O . ALA A 1 165 ? -32.111 -0.061 41.024 1.00 91.25 165 ALA A O 1
ATOM 1292 N N . ARG A 1 166 ? -33.171 0.389 39.104 1.00 89.44 166 ARG A N 1
ATOM 1293 C CA . ARG A 1 166 ? -34.540 0.286 39.651 1.00 89.44 166 ARG A CA 1
ATOM 1294 C C . ARG A 1 166 ? -35.055 -1.145 39.801 1.00 89.44 166 ARG A C 1
ATOM 1296 O O . ARG A 1 166 ? -36.032 -1.338 40.510 1.00 89.44 166 ARG A O 1
ATOM 1303 N N . LEU A 1 167 ? -34.504 -2.097 39.052 1.00 85.50 167 LEU A N 1
ATOM 1304 C CA . LEU A 1 167 ? -34.911 -3.506 39.081 1.00 85.50 167 LEU A CA 1
ATOM 1305 C C . LEU A 1 167 ? -34.039 -4.335 40.031 1.00 85.50 167 LEU A C 1
ATOM 1307 O O . LEU A 1 167 ? -34.494 -5.362 40.523 1.00 85.50 167 LEU A O 1
ATOM 1311 N N . GLU A 1 168 ? -32.795 -3.908 40.246 1.00 82.88 168 GLU A N 1
ATOM 1312 C CA . GLU A 1 168 ? -31.817 -4.561 41.122 1.00 82.88 168 GLU A CA 1
ATOM 1313 C C . GLU A 1 168 ? -31.836 -4.031 42.569 1.00 82.88 168 GLU A C 1
ATOM 1315 O O . GLU A 1 168 ? -31.188 -4.624 43.432 1.00 82.88 168 GLU A O 1
ATOM 1320 N N . GLY A 1 169 ? -32.563 -2.939 42.839 1.00 56.97 169 GLY A N 1
ATOM 1321 C CA . GLY A 1 169 ? -32.828 -2.404 44.183 1.00 56.97 169 GLY A CA 1
ATOM 1322 C C . GLY A 1 169 ? -34.220 -2.757 44.685 1.00 56.97 169 GLY A C 1
ATOM 1323 O O . GLY A 1 169 ? -34.347 -2.992 45.907 1.00 56.97 169 GLY A O 1
#

Radius of gyration: 21.95 Å; Cα contacts (8 Å, |Δi|>4): 117; chains: 1; bounding box: 56×41×61 Å

Solvent-accessible surface area (backbone atoms only — not comparable to full-atom values): 10429 Å² total; per-residue (Å²): 144,81,86,87,74,78,64,73,58,60,60,56,55,49,59,75,70,44,96,60,80,46,73,66,62,55,52,62,48,58,71,65,49,84,80,57,98,65,84,69,82,62,79,94,62,75,65,53,64,56,56,44,24,52,52,51,50,24,74,75,69,40,68,41,36,46,67,54,45,58,69,68,25,56,87,67,30,85,67,95,50,53,64,56,46,48,52,52,51,50,52,40,42,74,76,38,81,49,39,46,79,46,81,61,55,91,95,52,97,63,47,36,36,34,58,33,74,87,46,87,75,58,64,69,63,52,69,70,63,56,89,66,95,68,79,83,51,73,65,58,59,50,49,53,51,51,52,52,50,51,54,53,50,52,53,52,50,53,54,48,52,55,52,47,56,67,73,78,105

Sequence (169 aa):
MVFLLMGGAYLRSRIKQAGKWDQETIVSFFLCQYCSGEYLQFGELKFTAQELGIVCELLLRGPQTPGELRSRTNRLCSFDDVTEVDAVLAGLVERGPYVVKLPREPGKRESRYAHLFGGEIDLEALAQSAPAVSHASPAADRLSQLEEEVERLKSQLQALESRLARLEG

pLDDT: mean 71.75, std 20.99, range [27.41, 96.25]

InterPro domains:
  IPR007432 Protein of unknown function DUF480 [PF04337] (44-108)
  IPR007432 Protein of unknown function DUF480 [PTHR38768] (44-168)
  IPR036388 Winged helix-like DNA-binding domain superfamily [G3DSA:1.10.10.10] (47-125)
  IPR036390 Winged helix DNA-binding domain superfamily [SSF46785] (42-124)

Nearest PDB structures (foldseek):
  5vyv-assembly1_A  TM=8.021E-01  e=3.666E-10  Escherichia coli O157:H7
  5u8j-assembly3_C  TM=8.031E-01  e=3.899E-10  Enterobacter cloacae
  5vyv-assembly1_B  TM=7.991E-01  e=1.110E-09  Escherichia coli O157:H7
  5u8j-assembly2_B  TM=7.955E-01  e=1.707E-09  Enterobacter cloacae
  5u8j-assembly4_D  TM=6.864E-01  e=7.546E-07  Enterobacter cloacae

Foldseek 3Di:
DPPPPPDDPVLVVVVVVPPADDLVSLLVVVVVPLPDPDWDDDPPDGDDQLLSLQLNCCSVPNWDWLVVSQVRSVSRDHDPDSVSSVVSQVVVVVVDQAKDWADDDPPDPTTIMHGCSNDDDPSVVVVVVDDDPDPPDPVVVVVVVVVVVVVVVVVVVVVVVVVVVVVVD